Protein AF-A0A2K2VPB6-F1 (afdb_monomer)

Nearest PDB structures (foldseek):
  7rcy-assembly1_A  TM=2.251E-01  e=5.843E+00  Clostridioides difficile R20291

Structure (mmCIF, N/CA/C/O backbone):
data_AF-A0A2K2VPB6-F1
#
_entry.id   AF-A0A2K2VPB6-F1
#
loop_
_atom_site.group_PDB
_atom_site.id
_atom_site.type_symbol
_atom_site.label_atom_id
_atom_site.label_alt_id
_atom_site.label_comp_id
_atom_site.label_asym_id
_atom_site.label_entity_id
_atom_site.label_seq_id
_atom_site.pdbx_PDB_ins_code
_atom_site.Cartn_x
_atom_site.Cartn_y
_atom_site.Cartn_z
_atom_site.occupancy
_atom_site.B_iso_or_equiv
_atom_site.auth_seq_id
_atom_site.auth_comp_id
_atom_site.auth_asym_id
_atom_site.auth_atom_id
_atom_site.pdbx_PDB_model_num
ATOM 1 N N . MET A 1 1 ? 26.101 37.532 9.814 1.00 57.41 1 MET A N 1
ATOM 2 C CA . MET A 1 1 ? 26.333 36.066 9.817 1.00 57.41 1 MET A CA 1
ATOM 3 C C . MET A 1 1 ? 25.089 35.284 10.247 1.00 57.41 1 MET A C 1
ATOM 5 O O . MET A 1 1 ? 24.732 34.347 9.551 1.00 57.41 1 MET A O 1
ATOM 9 N N . VAL A 1 2 ? 24.353 35.731 11.274 1.00 62.19 2 VAL A N 1
ATOM 10 C CA . VAL A 1 2 ? 23.100 35.099 11.755 1.00 62.19 2 VAL A CA 1
ATOM 11 C C . VAL A 1 2 ? 22.019 34.943 10.670 1.00 62.19 2 VAL A C 1
ATOM 13 O O . VAL A 1 2 ? 21.439 33.874 10.535 1.00 62.19 2 VAL A O 1
ATOM 16 N N . LYS A 1 3 ? 21.808 35.959 9.816 1.00 58.53 3 LYS A N 1
ATOM 17 C CA . LYS A 1 3 ? 20.819 35.894 8.717 1.00 58.53 3 LYS A CA 1
ATOM 18 C C . LYS A 1 3 ? 21.113 34.792 7.684 1.00 58.53 3 LYS A C 1
ATOM 20 O O . LYS A 1 3 ? 20.184 34.188 7.169 1.00 58.53 3 LYS A O 1
ATOM 25 N N . LYS A 1 4 ? 22.395 34.511 7.403 1.00 65.31 4 LYS A N 1
ATOM 26 C CA . LYS A 1 4 ? 22.803 33.442 6.469 1.00 65.31 4 LYS A CA 1
ATOM 27 C C . LYS A 1 4 ? 22.624 32.054 7.095 1.00 65.31 4 LYS A C 1
ATOM 29 O O . LYS A 1 4 ? 22.203 31.135 6.408 1.00 65.31 4 LYS A O 1
ATOM 34 N N . ALA A 1 5 ? 22.879 31.926 8.399 1.00 72.44 5 ALA A N 1
ATOM 35 C CA . ALA A 1 5 ? 22.639 30.693 9.148 1.00 72.44 5 ALA A CA 1
ATOM 36 C C . ALA A 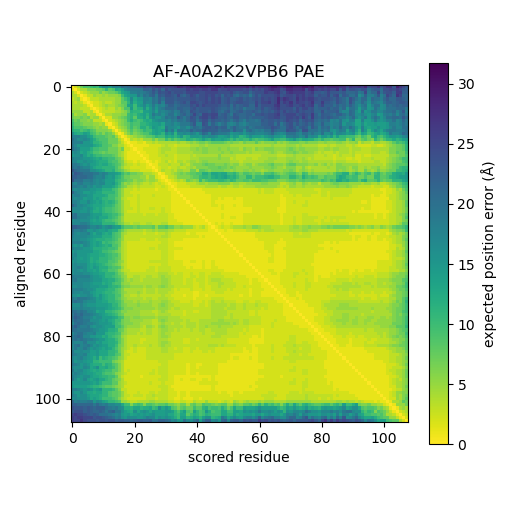1 5 ? 21.137 30.376 9.273 1.00 72.44 5 ALA A C 1
ATO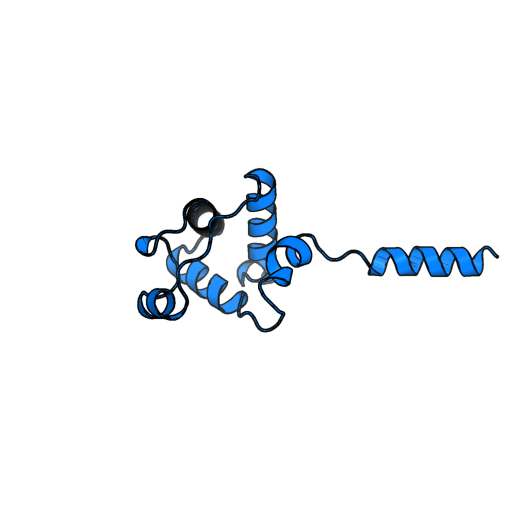M 38 O O . ALA A 1 5 ? 20.738 29.238 9.063 1.00 72.44 5 ALA A O 1
ATOM 39 N N . ALA A 1 6 ? 20.294 31.385 9.519 1.00 72.50 6 ALA A N 1
ATOM 40 C CA . ALA A 1 6 ? 18.839 31.218 9.547 1.00 72.50 6 ALA A CA 1
ATOM 41 C C . ALA A 1 6 ? 18.273 30.760 8.190 1.00 72.50 6 ALA A C 1
ATOM 43 O O . ALA A 1 6 ? 17.424 29.874 8.145 1.00 72.50 6 ALA A O 1
ATOM 44 N N . LEU A 1 7 ? 18.788 31.309 7.082 1.00 70.75 7 LEU A N 1
ATOM 45 C CA . LEU A 1 7 ? 18.401 30.894 5.730 1.00 70.75 7 LEU A CA 1
ATOM 46 C C . LEU A 1 7 ? 18.823 29.443 5.425 1.00 70.75 7 LEU A C 1
ATOM 48 O O . LEU A 1 7 ? 18.087 28.710 4.773 1.00 70.75 7 LEU A O 1
ATOM 52 N N . PHE A 1 8 ? 19.987 29.019 5.926 1.00 72.88 8 PHE A N 1
ATOM 53 C CA . PHE A 1 8 ? 20.494 27.654 5.765 1.00 72.88 8 PHE A CA 1
ATOM 54 C C . PHE A 1 8 ? 19.678 26.632 6.572 1.00 72.88 8 PHE A C 1
ATOM 56 O O . PHE A 1 8 ? 19.313 25.586 6.046 1.00 72.88 8 PHE A O 1
ATOM 63 N N . ILE A 1 9 ? 19.307 26.965 7.812 1.00 73.69 9 ILE A N 1
ATO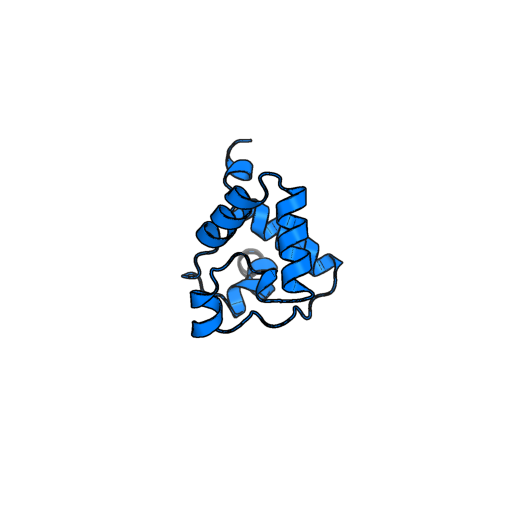M 64 C CA . ILE A 1 9 ? 18.453 26.114 8.658 1.00 73.69 9 ILE A CA 1
ATOM 65 C C . ILE A 1 9 ? 17.056 25.950 8.038 1.00 73.69 9 ILE A C 1
ATOM 67 O O . ILE A 1 9 ? 16.523 24.842 8.021 1.00 73.69 9 ILE A O 1
ATOM 71 N N . LEU A 1 10 ? 16.490 27.022 7.470 1.00 68.12 10 LEU A N 1
ATOM 72 C CA . LEU A 1 10 ? 15.210 26.974 6.754 1.00 68.12 10 LEU A CA 1
ATOM 73 C C . LEU A 1 10 ? 15.281 26.106 5.486 1.00 68.12 10 LEU A C 1
ATOM 75 O O . LEU A 1 10 ? 14.307 25.461 5.122 1.00 68.12 10 LEU A O 1
ATOM 79 N N . PHE A 1 11 ? 16.433 26.063 4.816 1.00 66.75 11 PHE A N 1
ATOM 80 C CA . PHE A 1 11 ? 16.632 25.214 3.642 1.00 66.75 11 PHE A CA 1
ATOM 81 C C . PHE A 1 11 ? 16.734 23.726 4.015 1.00 66.75 11 PHE A C 1
ATOM 83 O O . PHE A 1 11 ? 16.208 22.872 3.306 1.00 66.75 11 PHE A O 1
ATOM 90 N N . CYS A 1 12 ? 17.339 23.399 5.161 1.00 65.50 12 CYS A N 1
ATOM 91 C CA . CYS A 1 12 ? 17.471 22.018 5.635 1.00 65.50 12 CYS A CA 1
ATOM 92 C C . CYS A 1 12 ? 16.128 21.346 5.971 1.00 65.50 12 CYS A C 1
ATOM 94 O O . CYS A 1 12 ? 16.006 20.133 5.805 1.00 65.50 12 CYS A O 1
ATOM 96 N N . THR A 1 13 ? 15.109 22.094 6.408 1.00 60.56 13 THR A N 1
ATOM 97 C CA . THR A 1 13 ? 13.780 21.515 6.689 1.00 60.56 13 THR A CA 1
ATOM 98 C C . THR A 1 13 ? 13.024 21.130 5.416 1.00 60.56 13 THR A C 1
ATOM 100 O O . THR A 1 13 ? 12.210 20.211 5.454 1.00 60.56 13 THR A O 1
ATOM 103 N N . LEU A 1 14 ? 13.338 21.760 4.279 1.00 59.34 14 LEU A N 1
ATOM 104 C CA . LEU A 1 14 ? 12.737 21.460 2.974 1.00 59.34 14 LEU A CA 1
ATOM 105 C C . LEU A 1 14 ? 13.333 20.211 2.305 1.00 59.34 14 LEU A C 1
ATOM 107 O O . LEU A 1 14 ? 12.744 19.682 1.367 1.00 59.34 14 LEU A O 1
ATOM 111 N N . LEU A 1 15 ? 14.489 19.732 2.775 1.00 57.00 15 LEU A N 1
ATOM 112 C CA . LEU A 1 15 ? 15.196 18.577 2.205 1.00 57.00 15 LEU A CA 1
ATOM 113 C C . LEU A 1 15 ? 14.788 17.231 2.827 1.00 57.00 15 LEU A C 1
ATOM 115 O O . LEU A 1 15 ? 15.319 16.193 2.432 1.00 57.00 15 LEU A O 1
ATOM 119 N N . ASN A 1 16 ? 13.859 17.217 3.788 1.00 58.31 16 ASN A N 1
ATOM 120 C CA . ASN A 1 16 ? 13.352 15.966 4.349 1.00 58.31 16 ASN A CA 1
ATOM 121 C C . ASN A 1 16 ? 12.382 15.293 3.368 1.00 58.31 16 ASN A C 1
ATOM 123 O O . ASN A 1 16 ? 11.188 15.587 3.351 1.00 58.31 16 ASN A O 1
ATOM 127 N N . ALA A 1 17 ? 12.903 14.369 2.557 1.00 64.50 17 ALA A N 1
ATOM 128 C CA . ALA A 1 17 ? 12.072 13.433 1.807 1.00 64.50 17 ALA A CA 1
ATOM 129 C C . ALA A 1 17 ? 11.243 12.602 2.793 1.00 64.50 17 ALA A C 1
ATOM 131 O O . ALA A 1 17 ? 11.775 12.110 3.793 1.00 64.50 17 ALA A O 1
ATOM 132 N N . SER A 1 18 ? 9.944 12.441 2.533 1.00 80.56 18 SER A N 1
ATOM 133 C CA . SER A 1 18 ? 9.109 11.676 3.457 1.00 80.56 18 SER A CA 1
ATOM 134 C C . SER A 1 18 ? 9.540 10.206 3.471 1.00 80.56 18 SER A C 1
ATOM 136 O O . SER A 1 18 ? 10.043 9.686 2.473 1.00 80.56 18 SER A O 1
ATOM 138 N N . GLU A 1 19 ? 9.338 9.504 4.589 1.00 83.25 19 GLU A N 1
ATOM 139 C CA . GLU A 1 19 ? 9.692 8.078 4.685 1.00 83.25 19 GLU A CA 1
ATOM 140 C C . GLU A 1 19 ? 9.023 7.245 3.582 1.00 83.25 19 GLU A C 1
ATOM 142 O O . GLU A 1 19 ? 9.640 6.349 3.008 1.00 83.25 19 GLU A O 1
ATOM 147 N N . PHE A 1 20 ? 7.792 7.601 3.212 1.00 84.44 20 PHE A N 1
ATOM 148 C CA . PHE A 1 20 ? 7.093 6.990 2.086 1.00 84.44 20 PHE A CA 1
ATOM 149 C C . PHE A 1 20 ? 7.822 7.218 0.757 1.00 84.44 20 PHE A C 1
ATOM 151 O O . PHE A 1 20 ? 7.902 6.312 -0.069 1.00 84.44 20 PHE A O 1
ATOM 158 N N . 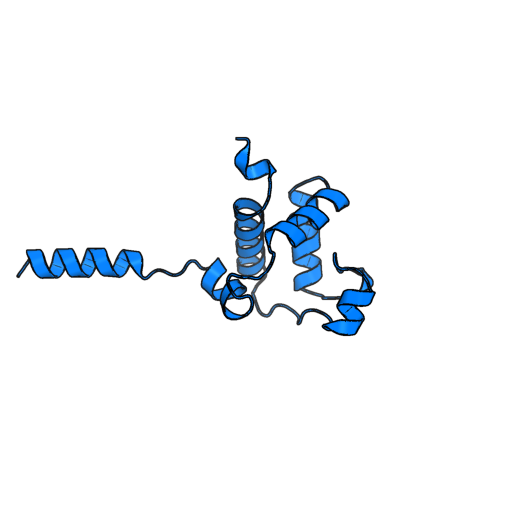ASP A 1 21 ? 8.401 8.397 0.543 1.00 85.62 21 ASP A N 1
ATOM 159 C CA . ASP A 1 21 ? 9.147 8.677 -0.683 1.00 85.62 21 ASP A CA 1
ATOM 160 C C . ASP A 1 21 ? 10.434 7.848 -0.722 1.00 85.62 21 ASP A C 1
ATOM 162 O O . ASP A 1 21 ? 10.762 7.239 -1.744 1.00 85.62 21 ASP A O 1
ATOM 166 N N . LYS A 1 22 ? 11.106 7.724 0.427 1.00 85.75 22 LYS A N 1
ATOM 167 C CA . LYS A 1 22 ? 12.295 6.880 0.582 1.00 85.75 22 LYS A CA 1
ATOM 168 C C . LYS A 1 22 ? 12.000 5.402 0.305 1.00 85.75 22 LYS A C 1
ATOM 170 O O . LYS A 1 22 ? 12.771 4.764 -0.410 1.00 85.75 22 LYS A O 1
ATOM 175 N N . TYR A 1 23 ? 10.924 4.852 0.871 1.00 87.25 23 TYR A N 1
ATOM 176 C CA . TYR A 1 23 ? 10.646 3.411 0.819 1.00 87.25 23 TYR A CA 1
ATOM 177 C C . TYR A 1 23 ? 9.776 2.974 -0.362 1.00 87.25 23 TYR A C 1
ATOM 179 O O . TYR A 1 23 ? 9.862 1.822 -0.786 1.00 87.25 23 TYR A O 1
ATOM 187 N N . CYS A 1 24 ? 8.937 3.858 -0.900 1.00 85.44 24 CYS A N 1
ATOM 188 C CA . CYS A 1 24 ? 8.012 3.529 -1.981 1.00 85.44 24 CYS A CA 1
ATOM 189 C C . CYS A 1 24 ? 8.371 4.246 -3.281 1.00 85.44 24 CYS A C 1
ATOM 191 O O . CYS A 1 24 ? 8.388 3.592 -4.325 1.00 85.44 24 CYS A O 1
ATOM 193 N N . LEU A 1 25 ? 8.696 5.545 -3.242 1.00 86.06 25 LEU A N 1
ATOM 194 C CA . LEU A 1 25 ? 8.929 6.305 -4.478 1.00 86.06 25 LEU A CA 1
ATOM 195 C C . LEU A 1 25 ? 10.291 6.058 -5.131 1.00 86.06 25 LEU A C 1
ATOM 197 O O . LEU A 1 25 ? 10.433 6.269 -6.332 1.00 86.06 25 LEU A O 1
ATOM 201 N N . ASN A 1 26 ? 11.269 5.551 -4.378 1.00 83.00 26 ASN A N 1
ATOM 202 C CA . ASN A 1 26 ? 12.567 5.163 -4.935 1.00 83.00 26 ASN A CA 1
ATOM 203 C C . ASN A 1 26 ? 12.412 4.125 -6.068 1.00 83.00 26 ASN A C 1
ATOM 205 O O . ASN A 1 26 ? 13.025 4.255 -7.123 1.00 83.00 26 ASN A O 1
ATOM 209 N N . CYS A 1 27 ? 11.518 3.144 -5.890 1.00 82.06 27 CYS A N 1
ATOM 210 C CA . CYS A 1 27 ? 11.195 2.166 -6.934 1.00 82.06 27 CYS A CA 1
ATOM 211 C C . CYS A 1 27 ? 9.978 2.568 -7.782 1.00 82.06 27 CYS A C 1
ATOM 213 O O . CYS A 1 27 ? 9.913 2.237 -8.965 1.00 82.06 27 CYS A O 1
ATOM 215 N N . HIS A 1 28 ? 8.994 3.250 -7.195 1.00 81.31 28 HIS A N 1
ATOM 216 C CA . HIS A 1 28 ? 7.787 3.694 -7.887 1.00 81.31 28 HIS A CA 1
ATOM 217 C C . HIS A 1 28 ? 7.858 5.198 -8.153 1.00 81.31 28 HIS A C 1
ATOM 219 O O . HIS A 1 28 ? 7.479 5.996 -7.306 1.00 81.31 28 HIS A O 1
ATOM 225 N N . GLY A 1 29 ? 8.307 5.593 -9.346 1.00 80.31 29 GLY A N 1
ATOM 226 C CA . GLY A 1 29 ? 8.325 7.006 -9.737 1.00 80.31 29 GLY A CA 1
ATOM 227 C C . GLY A 1 29 ? 6.945 7.681 -9.642 1.00 80.31 29 GLY A C 1
ATOM 228 O O . GLY A 1 29 ? 5.914 7.020 -9.496 1.00 80.31 29 GLY A O 1
ATOM 229 N N . GLY A 1 30 ? 6.913 9.011 -9.776 1.00 73.38 30 GLY A N 1
ATOM 230 C CA . GLY A 1 30 ? 5.692 9.819 -9.607 1.00 73.38 30 GLY A CA 1
ATOM 231 C C . GLY A 1 30 ? 4.510 9.422 -10.506 1.00 73.38 30 GLY A C 1
ATOM 232 O O . GLY A 1 30 ? 3.357 9.668 -10.156 1.00 73.38 30 GLY A O 1
ATOM 233 N N . ASP A 1 31 ? 4.770 8.739 -11.621 1.00 77.50 31 ASP A N 1
ATOM 234 C CA . ASP A 1 31 ? 3.736 8.259 -12.541 1.00 77.50 31 ASP A CA 1
ATOM 235 C C . ASP A 1 31 ? 3.011 6.993 -12.069 1.00 77.50 31 ASP A C 1
ATOM 237 O O . ASP A 1 31 ? 1.968 6.632 -12.639 1.00 77.50 31 ASP A O 1
ATOM 241 N N . PHE A 1 32 ? 3.520 6.313 -11.033 1.00 84.44 32 PHE A N 1
ATOM 242 C CA . PHE A 1 32 ? 2.894 5.107 -10.511 1.00 84.44 32 PHE A CA 1
ATOM 243 C C . PHE A 1 32 ? 1.495 5.416 -9.970 1.00 84.44 32 PHE A C 1
ATOM 245 O O . PHE A 1 32 ? 1.272 6.311 -9.152 1.00 84.44 32 PHE A O 1
ATOM 252 N N . LYS A 1 33 ? 0.509 4.640 -10.422 1.00 89.12 33 LYS A N 1
ATOM 253 C CA . LYS A 1 33 ? -0.911 4.904 -10.162 1.00 89.12 33 LYS A CA 1
ATOM 254 C C . LYS A 1 33 ? -1.348 4.366 -8.795 1.00 89.12 33 LYS A C 1
ATOM 256 O O . LYS A 1 33 ? -2.275 3.563 -8.699 1.00 89.12 33 LYS A O 1
ATOM 261 N N . PHE A 1 34 ? -0.713 4.854 -7.729 1.00 91.50 34 PHE A N 1
ATOM 262 C CA . PHE A 1 34 ? -1.005 4.514 -6.330 1.00 91.50 34 PHE A CA 1
ATOM 263 C C . PHE A 1 34 ? -2.499 4.609 -5.984 1.00 91.50 34 PHE A C 1
ATOM 265 O O . PHE A 1 34 ? -3.040 3.707 -5.344 1.00 91.50 34 PHE A O 1
ATOM 272 N N . HIS A 1 35 ? -3.185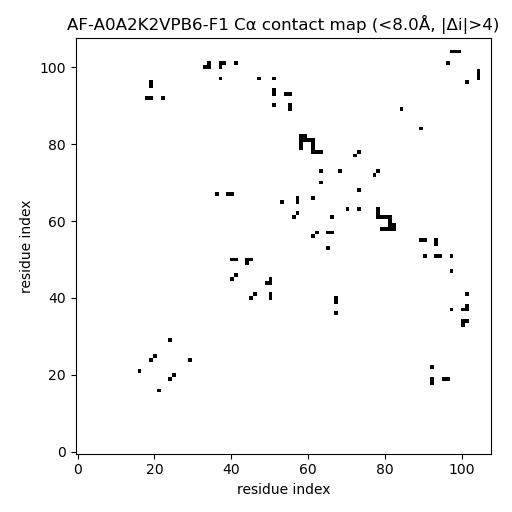 5.644 -6.472 1.00 91.88 35 HIS A N 1
ATOM 273 C CA . HIS A 1 35 ? -4.626 5.836 -6.279 1.00 91.88 35 HIS A CA 1
ATOM 274 C C . HIS A 1 35 ? -5.485 4.763 -6.974 1.00 91.88 35 HIS A C 1
ATOM 276 O O . HIS A 1 35 ? -6.524 4.373 -6.446 1.00 91.88 35 HIS A O 1
ATOM 282 N N . VAL A 1 36 ? -5.064 4.245 -8.136 1.00 93.12 36 VAL A N 1
ATOM 283 C CA . VAL A 1 36 ? -5.786 3.168 -8.842 1.00 93.12 36 VAL A CA 1
ATOM 284 C C . VAL A 1 36 ? -5.683 1.868 -8.057 1.00 93.12 36 VAL A C 1
ATOM 286 O O . VAL A 1 36 ? -6.680 1.160 -7.904 1.00 93.12 36 VAL A O 1
ATOM 289 N N . ILE A 1 37 ? -4.494 1.565 -7.534 1.00 94.50 37 ILE A N 1
ATOM 290 C CA . ILE A 1 37 ? -4.278 0.389 -6.688 1.00 94.50 37 ILE A CA 1
ATOM 291 C C . ILE A 1 37 ? -5.118 0.495 -5.411 1.00 94.50 37 ILE A C 1
ATOM 293 O O . ILE A 1 37 ? -5.856 -0.439 -5.096 1.00 94.50 37 ILE A O 1
ATOM 297 N N . MET A 1 38 ? -5.105 1.655 -4.745 1.00 95.50 38 MET A N 1
ATOM 298 C CA . MET A 1 38 ? -5.917 1.894 -3.549 1.00 95.50 38 MET A CA 1
ATOM 299 C C . MET A 1 38 ? -7.410 1.735 -3.847 1.00 95.50 38 MET A C 1
ATOM 301 O O . MET A 1 38 ? -8.097 1.018 -3.129 1.00 95.50 38 MET A O 1
ATOM 305 N N . LYS A 1 39 ? -7.906 2.291 -4.962 1.00 94.06 39 LYS A N 1
ATOM 306 C CA . LYS A 1 39 ? -9.305 2.122 -5.386 1.00 94.06 39 LYS A CA 1
ATOM 307 C C . LYS A 1 39 ? -9.698 0.646 -5.499 1.00 94.06 39 LYS A C 1
ATOM 309 O O . LYS A 1 39 ? -10.785 0.278 -5.062 1.00 94.06 39 LYS A O 1
ATOM 314 N N . LYS A 1 40 ? -8.833 -0.216 -6.048 1.00 95.44 40 LYS A N 1
ATOM 315 C CA . LYS A 1 40 ? -9.109 -1.663 -6.118 1.00 95.44 40 LYS A CA 1
ATOM 316 C C . LYS A 1 40 ? -9.194 -2.293 -4.725 1.00 95.44 40 LYS A C 1
ATOM 318 O O . LYS A 1 40 ? -10.110 -3.076 -4.479 1.00 95.44 40 LYS A O 1
ATOM 323 N N . TYR A 1 41 ? -8.295 -1.925 -3.809 1.00 96.56 41 TYR A N 1
ATOM 324 C CA . TYR A 1 41 ? -8.368 -2.371 -2.414 1.00 96.56 41 TYR A CA 1
ATOM 325 C C . TYR A 1 41 ? -9.655 -1.898 -1.729 1.00 96.56 41 TYR A C 1
ATOM 327 O O . TYR A 1 41 ? -10.329 -2.707 -1.092 1.00 96.56 41 TYR A O 1
ATOM 335 N N . THR A 1 42 ? -10.038 -0.632 -1.905 1.00 94.75 42 THR A N 1
ATOM 336 C CA . THR A 1 42 ? -11.288 -0.078 -1.367 1.00 94.75 42 THR A CA 1
ATOM 337 C C . THR A 1 42 ? -12.503 -0.859 -1.856 1.00 94.75 42 THR A C 1
ATOM 339 O O . THR A 1 42 ? -13.339 -1.251 -1.044 1.00 94.75 42 THR A O 1
ATOM 342 N N . LEU A 1 43 ? -12.574 -1.152 -3.159 1.00 94.19 43 LEU A N 1
ATOM 343 C CA . LEU A 1 43 ? -13.672 -1.924 -3.746 1.00 94.19 43 LEU A CA 1
ATOM 344 C C . LEU A 1 43 ? -13.737 -3.363 -3.213 1.00 94.19 43 LEU A C 1
ATOM 346 O O . LEU A 1 43 ? -14.831 -3.873 -2.997 1.00 94.19 43 LEU A O 1
ATOM 350 N N . LYS A 1 44 ? -12.588 -4.015 -2.985 1.00 96.12 44 LYS A N 1
ATOM 351 C CA . LYS A 1 44 ? -12.538 -5.417 -2.534 1.00 96.12 44 LYS A CA 1
ATOM 352 C C . LYS A 1 44 ? -12.783 -5.583 -1.032 1.00 96.12 44 LYS A C 1
ATOM 354 O O . LYS A 1 44 ? -13.408 -6.558 -0.628 1.00 96.12 44 LYS A O 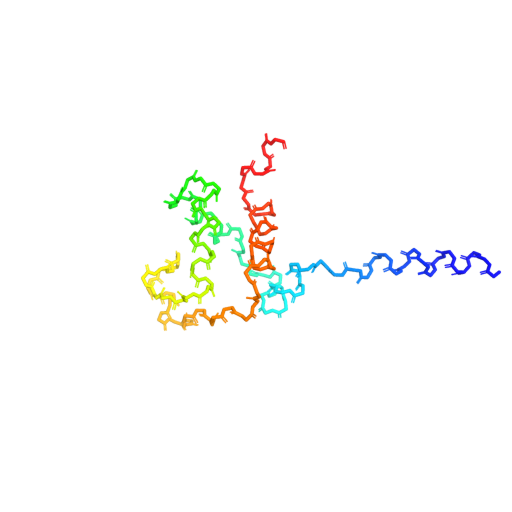1
ATOM 359 N N . TYR A 1 45 ? -12.263 -4.677 -0.206 1.00 95.19 45 TYR A N 1
ATOM 360 C CA . TYR A 1 45 ? -12.190 -4.881 1.244 1.00 95.19 45 TYR A CA 1
ATOM 361 C C . TYR A 1 45 ? -13.016 -3.895 2.070 1.00 95.19 45 TYR A C 1
ATOM 363 O O . TYR A 1 45 ? -13.196 -4.153 3.253 1.00 95.19 45 TYR A O 1
ATOM 371 N N . SER A 1 46 ? -13.537 -2.806 1.498 1.00 88.38 46 SER A N 1
ATOM 372 C CA . SER A 1 46 ? -14.510 -1.847 2.079 1.00 88.38 46 SER A CA 1
ATOM 373 C C . SER A 1 46 ? -14.204 -1.187 3.438 1.00 88.38 46 SER A C 1
ATOM 375 O O . SER A 1 46 ? -14.895 -0.242 3.797 1.00 88.38 46 SER A O 1
ATOM 377 N N . SER A 1 47 ? -13.218 -1.651 4.207 1.00 94.31 47 SER A N 1
ATOM 378 C CA . SER A 1 47 ? -12.819 -1.090 5.496 1.00 94.31 47 SER A CA 1
ATOM 379 C C . SER A 1 47 ? -11.310 -0.931 5.565 1.00 94.31 47 SER A C 1
ATOM 381 O O . SER A 1 47 ? -10.557 -1.782 5.082 1.00 94.31 47 SER A O 1
ATOM 383 N N . GLU A 1 48 ? -10.876 0.147 6.209 1.00 95.69 48 GLU A N 1
ATOM 384 C CA . GLU A 1 48 ? -9.469 0.481 6.408 1.00 95.69 48 GLU A CA 1
ATOM 385 C C . GLU A 1 48 ? -8.672 -0.692 6.984 1.00 95.69 48 GLU A C 1
ATOM 387 O O . GLU A 1 48 ? -7.672 -1.109 6.406 1.00 95.69 48 GLU A O 1
ATOM 392 N N . GLN A 1 49 ? -9.160 -1.295 8.071 1.00 97.12 49 GLN A N 1
ATOM 393 C CA . GLN A 1 49 ? -8.478 -2.408 8.730 1.00 97.12 49 GLN A CA 1
ATOM 394 C C . GLN A 1 49 ? -8.246 -3.592 7.776 1.00 97.12 49 GLN A C 1
ATOM 396 O O . GLN A 1 49 ? -7.155 -4.165 7.757 1.00 97.12 49 GLN A O 1
ATOM 401 N N . ARG A 1 50 ? -9.246 -3.957 6.958 1.00 97.75 50 ARG A N 1
ATOM 402 C CA . ARG A 1 50 ? -9.117 -5.065 5.996 1.00 97.75 50 ARG A CA 1
ATOM 403 C C . ARG A 1 50 ? -8.194 -4.702 4.836 1.00 97.75 50 ARG A C 1
ATOM 405 O O . ARG A 1 50 ? -7.423 -5.552 4.401 1.00 97.75 50 ARG A O 1
ATOM 412 N N . ILE A 1 51 ? -8.234 -3.453 4.374 1.00 97.56 51 ILE A N 1
ATOM 413 C CA . ILE A 1 51 ? -7.330 -2.937 3.338 1.00 97.56 51 ILE A CA 1
ATOM 414 C C . ILE A 1 51 ? -5.880 -3.005 3.822 1.00 97.56 51 ILE A C 1
ATOM 416 O O . ILE A 1 51 ? -5.049 -3.640 3.174 1.00 97.56 51 ILE A O 1
ATOM 420 N N . LYS A 1 52 ? -5.587 -2.405 4.981 1.00 98.12 52 LYS A N 1
ATOM 421 C CA . LYS A 1 52 ? -4.240 -2.363 5.561 1.00 98.12 52 LYS A CA 1
ATOM 422 C C . LYS A 1 52 ? -3.702 -3.771 5.817 1.00 98.12 52 LYS A C 1
ATOM 424 O O . LYS A 1 52 ? -2.572 -4.069 5.436 1.00 98.12 52 LYS A O 1
ATOM 429 N N . LYS A 1 53 ? -4.537 -4.666 6.362 1.00 98.19 53 LYS A N 1
ATOM 430 C CA . LYS A 1 53 ? -4.190 -6.081 6.563 1.00 98.19 53 LYS A CA 1
ATOM 431 C C . LYS A 1 53 ? -3.848 -6.786 5.247 1.00 98.19 53 LYS A C 1
ATOM 433 O O . LYS A 1 53 ? -2.799 -7.415 5.166 1.00 98.19 53 LYS A O 1
ATOM 438 N N . ALA A 1 54 ? -4.680 -6.647 4.214 1.00 98.12 54 ALA A N 1
ATOM 439 C CA . ALA A 1 54 ? -4.442 -7.294 2.923 1.00 98.12 54 ALA A CA 1
ATOM 440 C C . ALA A 1 54 ? -3.155 -6.798 2.242 1.00 98.12 54 ALA A C 1
ATOM 442 O O . ALA A 1 54 ? -2.406 -7.600 1.686 1.00 98.12 54 ALA A O 1
ATOM 443 N N . ILE A 1 55 ? -2.874 -5.491 2.308 1.00 97.75 55 ILE A N 1
ATOM 444 C CA . ILE A 1 55 ? -1.628 -4.920 1.778 1.00 97.75 55 ILE A CA 1
ATOM 445 C C . ILE A 1 55 ? -0.424 -5.463 2.558 1.00 97.75 55 ILE A C 1
ATOM 447 O O . ILE A 1 55 ? 0.555 -5.885 1.946 1.00 97.75 55 ILE A O 1
ATOM 451 N N . PHE A 1 56 ? -0.501 -5.486 3.892 1.00 98.44 56 PHE A N 1
ATOM 452 C CA . PHE A 1 56 ? 0.572 -5.989 4.752 1.00 98.44 56 PHE A CA 1
ATOM 453 C C . PHE A 1 56 ? 0.895 -7.455 4.449 1.00 98.44 56 PHE A C 1
ATOM 455 O O . PHE A 1 56 ? 2.050 -7.790 4.184 1.00 98.44 56 PHE A O 1
ATOM 462 N N . GLU A 1 57 ? -0.123 -8.317 4.417 1.00 97.94 57 GLU A N 1
ATOM 463 C CA . GLU A 1 57 ? 0.035 -9.741 4.109 1.00 97.94 57 GLU A CA 1
ATOM 464 C C . GLU A 1 57 ? 0.629 -9.957 2.713 1.00 97.94 57 GLU A C 1
ATOM 466 O O . GLU A 1 57 ? 1.561 -10.747 2.564 1.00 97.94 57 GLU A O 1
ATOM 471 N N . TYR A 1 58 ? 0.156 -9.215 1.705 1.00 97.81 58 TYR A N 1
ATOM 472 C CA . TYR A 1 58 ? 0.694 -9.303 0.348 1.00 97.81 58 TYR A CA 1
ATOM 473 C C . TYR A 1 58 ? 2.155 -8.846 0.263 1.00 97.81 58 TYR A C 1
ATOM 475 O O . TYR A 1 58 ? 2.949 -9.482 -0.418 1.00 97.81 58 TYR A O 1
ATOM 483 N N . LEU A 1 59 ? 2.546 -7.769 0.950 1.00 96.62 59 LEU A N 1
ATOM 484 C CA . LEU A 1 59 ? 3.929 -7.278 0.911 1.00 96.62 59 LEU A CA 1
ATOM 485 C C . LEU A 1 59 ? 4.902 -8.167 1.705 1.00 96.62 59 LEU A C 1
ATOM 487 O O . LEU A 1 59 ? 6.084 -8.227 1.359 1.00 96.62 59 LEU A O 1
ATOM 491 N N . LYS A 1 60 ? 4.434 -8.870 2.747 1.00 97.81 60 LYS A N 1
ATOM 492 C CA . LYS A 1 60 ? 5.241 -9.840 3.514 1.00 97.81 60 LYS A CA 1
ATOM 493 C C . LYS A 1 60 ? 5.391 -11.182 2.805 1.00 97.81 60 LYS A C 1
ATOM 495 O O . LYS A 1 60 ? 6.444 -11.811 2.923 1.00 97.81 60 LYS A O 1
ATOM 500 N N . GLU A 1 61 ? 4.356 -11.616 2.100 1.00 97.38 61 GLU A N 1
ATOM 501 C CA . GLU A 1 61 ? 4.334 -12.881 1.371 1.00 97.38 61 GLU A CA 1
ATOM 502 C C . GLU A 1 61 ? 3.577 -12.709 0.042 1.00 97.38 61 GLU A C 1
ATOM 504 O O . GLU A 1 61 ? 2.388 -13.042 -0.062 1.00 97.38 61 GLU A O 1
ATOM 509 N N . PRO A 1 62 ? 4.251 -12.162 -0.984 1.00 96.19 62 PRO A N 1
ATOM 510 C CA . PRO A 1 62 ? 3.625 -11.923 -2.273 1.00 96.19 62 PRO A CA 1
ATOM 511 C C . PRO A 1 62 ? 3.258 -13.250 -2.938 1.00 96.19 62 PRO A C 1
ATOM 513 O O . PRO A 1 62 ? 4.124 -14.032 -3.319 1.00 96.19 62 PRO A O 1
ATOM 516 N N . LEU A 1 63 ? 1.957 -13.489 -3.106 1.00 95.50 63 LEU A N 1
ATOM 517 C CA . LEU A 1 63 ? 1.414 -14.603 -3.885 1.00 95.50 63 LEU A CA 1
ATOM 518 C C . LEU A 1 63 ? 0.445 -14.069 -4.935 1.00 95.50 63 LEU A C 1
ATOM 520 O O . LEU A 1 63 ? -0.282 -13.104 -4.686 1.00 95.50 63 LEU A O 1
ATOM 524 N N . SER A 1 64 ? 0.409 -14.704 -6.108 1.00 92.56 64 SER A N 1
ATOM 525 C CA . SER A 1 64 ? -0.451 -14.264 -7.213 1.00 92.56 64 SER A CA 1
ATOM 526 C C . SER A 1 64 ? -1.926 -14.241 -6.806 1.00 92.56 64 SER A C 1
ATOM 528 O O . SER A 1 64 ? -2.639 -13.291 -7.112 1.00 92.56 64 SER A O 1
ATOM 530 N N . THR A 1 65 ? -2.346 -15.223 -6.008 1.00 91.62 65 THR A N 1
ATOM 531 C CA . THR A 1 65 ? -3.693 -15.347 -5.432 1.00 91.62 65 THR A CA 1
ATOM 532 C C . THR A 1 65 ? -4.023 -14.281 -4.382 1.00 91.62 65 THR A C 1
ATOM 534 O O . THR A 1 65 ? -5.196 -13.977 -4.165 1.00 91.62 65 THR A O 1
ATOM 537 N N . LYS A 1 66 ? -3.007 -13.688 -3.740 1.00 92.62 66 LYS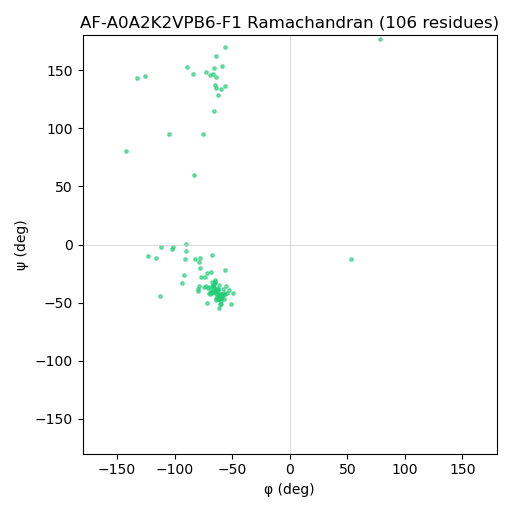 A N 1
ATOM 538 C CA . LYS A 1 66 ? -3.154 -12.606 -2.750 1.00 92.62 66 LYS A CA 1
ATOM 539 C C . LYS A 1 66 ? -3.088 -11.212 -3.385 1.00 92.62 66 LYS A C 1
ATOM 541 O O . LYS A 1 66 ? -3.431 -10.229 -2.730 1.00 92.62 66 LYS A O 1
ATOM 546 N N . SER A 1 67 ? -2.669 -11.111 -4.647 1.00 94.81 67 SER A N 1
ATOM 547 C CA . SER A 1 67 ? -2.547 -9.834 -5.345 1.00 94.81 67 SER A CA 1
ATOM 548 C C . SER A 1 67 ? -3.907 -9.175 -5.585 1.00 94.81 67 SER A C 1
ATOM 550 O O . SER A 1 67 ? -4.923 -9.826 -5.829 1.00 94.81 67 SER A O 1
ATOM 552 N N . ILE A 1 68 ? -3.922 -7.842 -5.548 1.00 96.00 68 ILE A N 1
ATOM 553 C CA . ILE A 1 68 ? -5.070 -7.038 -5.987 1.00 96.00 68 ILE A CA 1
ATOM 554 C C . ILE A 1 68 ? -5.090 -6.840 -7.512 1.00 96.00 68 ILE A C 1
ATOM 556 O O . ILE A 1 68 ? -6.071 -6.342 -8.073 1.00 96.00 68 ILE A O 1
ATOM 560 N N . LEU A 1 69 ? -3.981 -7.166 -8.182 1.00 93.75 69 LEU A N 1
ATOM 561 C CA . LEU A 1 69 ? -3.851 -7.048 -9.626 1.00 93.75 69 LEU A CA 1
ATOM 562 C C . LEU A 1 69 ? -4.428 -8.285 -10.327 1.00 93.75 69 LEU A C 1
ATOM 564 O O . LEU A 1 69 ? -4.312 -9.388 -9.795 1.00 93.75 69 LEU A O 1
ATOM 568 N N . PRO A 1 70 ? -5.010 -8.119 -11.527 1.00 92.44 70 PRO A N 1
ATOM 569 C CA . PRO A 1 70 ? -5.431 -9.244 -12.358 1.00 92.44 70 PRO A CA 1
ATOM 570 C C . PRO A 1 70 ? -4.264 -10.173 -12.720 1.00 92.44 70 PRO A C 1
ATOM 572 O O . PRO A 1 70 ? -3.114 -9.732 -12.812 1.00 92.44 70 PRO A O 1
ATOM 575 N N . SER A 1 71 ? -4.567 -11.444 -12.988 1.00 91.88 71 SER A N 1
ATOM 576 C CA . SER A 1 71 ? -3.594 -12.470 -13.389 1.00 91.88 71 SER A CA 1
ATOM 577 C C . SER A 1 71 ? -2.739 -12.051 -14.580 1.00 91.88 71 SER A C 1
ATOM 579 O O . SER A 1 71 ? -1.536 -12.302 -14.591 1.00 91.88 71 SER A O 1
ATOM 581 N N . GLU A 1 72 ? -3.332 -11.369 -15.554 1.00 93.00 72 GLU A N 1
ATOM 582 C CA . GLU A 1 72 ? -2.675 -10.951 -16.796 1.00 93.00 72 GLU A CA 1
ATOM 583 C C . GLU A 1 72 ? -1.581 -9.913 -16.513 1.00 93.00 72 GLU A C 1
ATOM 585 O O . GLU A 1 72 ? -0.521 -9.919 -17.138 1.00 93.00 72 GLU A O 1
ATOM 590 N N . TYR A 1 73 ? -1.806 -9.045 -15.520 1.00 90.94 73 TYR A N 1
ATOM 591 C CA . TYR A 1 73 ? -0.798 -8.085 -15.072 1.00 90.94 73 TYR A CA 1
ATOM 592 C C . TYR A 1 73 ? 0.377 -8.792 -14.401 1.00 90.94 73 TYR A C 1
ATOM 594 O O . TYR A 1 73 ? 1.524 -8.440 -14.661 1.00 90.94 73 TYR A O 1
ATOM 602 N N . ILE A 1 74 ? 0.104 -9.800 -13.571 1.00 92.81 74 ILE A N 1
ATOM 603 C CA . ILE A 1 74 ? 1.151 -10.568 -12.886 1.00 92.81 74 ILE A CA 1
ATOM 604 C C . ILE A 1 74 ? 1.970 -11.374 -13.899 1.00 92.81 74 ILE A C 1
ATOM 606 O O . ILE A 1 74 ? 3.189 -11.421 -13.792 1.00 92.81 74 ILE A O 1
ATOM 610 N N . GLN A 1 75 ? 1.330 -11.950 -14.920 1.00 92.75 75 GLN A N 1
ATOM 611 C CA . GLN A 1 75 ? 2.038 -12.650 -15.997 1.00 92.75 75 GLN A CA 1
ATOM 612 C C . GLN A 1 75 ? 2.961 -11.716 -16.787 1.00 92.75 75 GLN A C 1
ATOM 614 O O . GLN A 1 75 ? 4.062 -12.112 -17.156 1.00 92.75 75 GLN A O 1
ATOM 619 N N . ARG A 1 76 ? 2.534 -10.471 -17.032 1.00 93.31 76 ARG A N 1
ATOM 620 C CA . ARG A 1 76 ? 3.310 -9.506 -17.822 1.00 93.31 76 ARG A CA 1
ATOM 621 C C . ARG A 1 76 ? 4.439 -8.833 -17.042 1.00 93.31 76 ARG A C 1
ATOM 623 O O . ARG A 1 76 ? 5.495 -8.585 -17.611 1.00 93.31 76 ARG A O 1
ATOM 630 N N . PHE A 1 77 ? 4.195 -8.473 -15.785 1.00 89.38 77 PHE A N 1
ATOM 631 C CA . PHE A 1 77 ? 5.103 -7.631 -14.995 1.00 89.38 77 PHE A CA 1
ATOM 632 C C . PHE A 1 77 ? 5.775 -8.376 -13.839 1.00 89.38 77 PHE A C 1
ATOM 634 O O . PHE A 1 77 ? 6.596 -7.794 -13.135 1.00 89.38 77 PHE A O 1
ATOM 641 N N . GLY A 1 78 ? 5.438 -9.650 -13.647 1.00 92.12 78 GLY A N 1
ATOM 642 C CA . GLY A 1 78 ? 5.885 -10.433 -12.510 1.00 92.12 78 GLY A CA 1
ATOM 643 C C . GLY A 1 78 ? 5.102 -10.124 -11.236 1.00 92.12 78 GLY A C 1
ATOM 644 O O . GLY A 1 78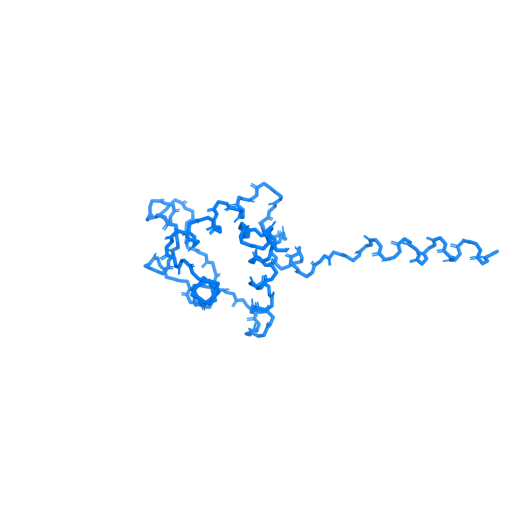 ? 4.215 -9.264 -11.179 1.00 92.12 78 GLY A O 1
ATOM 645 N N . ILE A 1 79 ? 5.436 -10.873 -10.191 1.00 93.81 79 ILE A N 1
ATOM 646 C CA . ILE A 1 79 ? 4.934 -10.631 -8.845 1.00 93.81 79 ILE A CA 1
ATOM 647 C C . ILE A 1 79 ? 5.858 -9.665 -8.102 1.00 93.81 79 ILE A C 1
ATOM 649 O O . ILE A 1 79 ? 7.047 -9.573 -8.387 1.00 93.81 79 ILE A O 1
ATOM 653 N N . LYS A 1 80 ? 5.306 -8.919 -7.145 1.00 91.25 80 LYS A N 1
ATOM 654 C CA . LYS A 1 80 ? 6.095 -8.007 -6.319 1.00 91.25 80 LYS A CA 1
ATOM 655 C C . LYS A 1 80 ? 7.091 -8.798 -5.467 1.00 91.25 80 LYS A C 1
ATOM 657 O O . LYS A 1 80 ? 6.711 -9.776 -4.841 1.00 91.25 80 LYS A O 1
ATOM 662 N N . GLU A 1 81 ? 8.322 -8.305 -5.367 1.00 92.94 81 GLU A N 1
ATOM 663 C CA . GLU A 1 81 ? 9.310 -8.839 -4.422 1.00 92.94 81 GLU A CA 1
ATOM 664 C C . GLU A 1 81 ? 8.883 -8.649 -2.963 1.00 92.94 81 GLU A C 1
ATOM 666 O O . GLU A 1 81 ? 8.317 -7.605 -2.603 1.00 92.94 81 GLU A O 1
ATOM 671 N N . LYS A 1 82 ? 9.215 -9.625 -2.115 1.00 96.00 82 LYS A N 1
ATOM 672 C CA . LYS A 1 82 ? 8.955 -9.578 -0.670 1.00 96.00 82 LYS A CA 1
ATOM 673 C C . LYS A 1 82 ? 9.584 -8.330 -0.041 1.00 96.00 82 LYS A C 1
ATOM 675 O O . LYS A 1 82 ? 10.728 -7.984 -0.324 1.00 96.00 82 LYS A O 1
ATOM 680 N N . SER A 1 83 ? 8.834 -7.660 0.832 1.00 94.69 83 SER A N 1
ATOM 681 C CA . SER A 1 83 ? 9.336 -6.510 1.586 1.00 94.69 83 SER A CA 1
ATOM 682 C C . SER A 1 83 ? 10.465 -6.918 2.536 1.00 94.69 83 SER A C 1
ATOM 684 O O . SER A 1 83 ? 10.337 -7.896 3.275 1.00 94.69 83 SER A O 1
ATOM 686 N N . SER A 1 84 ? 11.540 -6.129 2.548 1.00 94.44 84 SER A N 1
ATOM 687 C CA . SER A 1 84 ? 12.646 -6.230 3.507 1.00 94.44 84 SER A CA 1
ATOM 688 C C . SER A 1 84 ? 12.440 -5.381 4.765 1.00 94.44 84 SER A C 1
ATOM 690 O O . SER A 1 84 ? 13.252 -5.459 5.683 1.00 94.44 84 SER A O 1
ATOM 692 N N . LEU A 1 85 ? 11.374 -4.576 4.818 1.00 94.88 85 LEU A N 1
ATOM 693 C CA . LEU A 1 85 ? 11.053 -3.748 5.979 1.00 94.88 85 LEU A CA 1
ATOM 694 C C . LEU A 1 85 ? 10.604 -4.614 7.160 1.00 94.88 85 LEU A C 1
ATOM 696 O O . LEU A 1 85 ? 9.919 -5.629 6.979 1.00 94.88 85 LEU A O 1
ATOM 700 N N . ASP A 1 86 ? 10.952 -4.175 8.368 1.00 97.00 86 ASP A N 1
ATOM 701 C CA . ASP A 1 86 ? 10.378 -4.721 9.592 1.00 97.00 86 ASP A CA 1
ATOM 702 C C . ASP A 1 86 ? 8.869 -4.429 9.663 1.00 97.00 86 ASP A C 1
ATOM 704 O O . ASP A 1 86 ? 8.326 -3.578 8.951 1.00 97.00 86 ASP A O 1
ATOM 708 N N . ASP A 1 87 ? 8.173 -5.174 10.518 1.00 98.06 87 ASP A N 1
ATOM 709 C CA . ASP A 1 87 ? 6.715 -5.136 10.581 1.00 98.06 87 ASP A CA 1
ATOM 710 C C . ASP A 1 87 ? 6.167 -3.778 11.028 1.00 98.06 87 ASP A C 1
ATOM 712 O O . ASP A 1 87 ? 5.081 -3.394 10.591 1.00 98.06 87 ASP A O 1
ATOM 716 N N . GLU A 1 88 ? 6.884 -3.057 11.890 1.00 97.50 88 GLU A N 1
ATOM 717 C CA . GLU A 1 88 ? 6.448 -1.756 12.388 1.00 97.50 88 GLU A CA 1
ATOM 718 C C . GLU A 1 88 ? 6.560 -0.705 11.283 1.00 97.50 88 GLU A C 1
ATOM 720 O O . GLU A 1 88 ? 5.579 -0.029 10.959 1.00 97.50 88 GLU A O 1
ATOM 725 N N . THR A 1 89 ? 7.724 -0.636 10.636 1.00 96.25 89 THR A N 1
ATOM 726 C CA . THR A 1 89 ? 7.961 0.270 9.509 1.00 96.25 89 THR A CA 1
ATOM 727 C C . THR A 1 89 ? 7.004 -0.023 8.360 1.00 96.25 89 THR A C 1
ATOM 729 O O . THR A 1 89 ? 6.420 0.902 7.794 1.00 96.25 89 THR A O 1
ATOM 732 N N . LEU A 1 90 ? 6.775 -1.298 8.032 1.00 97.00 90 LEU A N 1
ATOM 733 C CA . LEU A 1 90 ? 5.853 -1.668 6.961 1.00 97.00 90 LEU A CA 1
ATOM 734 C C . LEU A 1 90 ? 4.415 -1.224 7.262 1.00 97.00 90 LEU A C 1
ATOM 736 O O . LEU A 1 90 ? 3.763 -0.663 6.381 1.00 97.00 90 LEU A O 1
ATOM 740 N N . LYS A 1 91 ? 3.923 -1.430 8.491 1.00 97.69 91 LYS A N 1
ATOM 741 C CA . LYS A 1 91 ? 2.586 -0.964 8.901 1.00 97.69 91 LYS A CA 1
ATOM 742 C C . LYS A 1 91 ? 2.473 0.554 8.792 1.00 97.69 91 LYS A 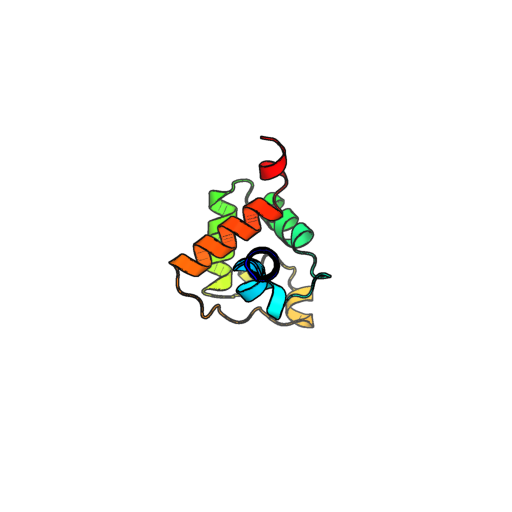C 1
ATOM 744 O O . LYS A 1 91 ? 1.542 1.037 8.156 1.00 97.69 91 LYS A O 1
ATOM 749 N N . ARG A 1 92 ? 3.476 1.285 9.282 1.00 96.88 92 ARG A N 1
ATOM 750 C CA . ARG A 1 92 ? 3.540 2.751 9.191 1.00 96.88 92 ARG A CA 1
ATOM 751 C C . ARG A 1 92 ? 3.499 3.246 7.741 1.00 96.88 92 ARG A C 1
ATOM 753 O O . ARG A 1 92 ? 2.772 4.182 7.424 1.00 96.88 92 ARG A O 1
ATOM 760 N N . MET A 1 93 ? 4.232 2.600 6.830 1.00 95.69 93 MET A N 1
ATOM 761 C CA . MET A 1 93 ? 4.205 2.962 5.404 1.00 95.69 93 MET A CA 1
ATOM 762 C C . MET A 1 93 ? 2.846 2.678 4.758 1.00 95.69 93 MET A C 1
ATOM 764 O O . MET A 1 93 ? 2.402 3.440 3.899 1.00 95.69 93 MET A O 1
ATOM 768 N N . ILE A 1 94 ? 2.170 1.604 5.173 1.00 96.62 94 ILE A N 1
ATOM 769 C CA . ILE A 1 94 ? 0.814 1.274 4.718 1.00 96.62 94 ILE A CA 1
ATOM 770 C C . ILE A 1 94 ? -0.209 2.281 5.258 1.00 96.62 94 ILE A C 1
ATOM 772 O O . ILE A 1 94 ? -1.130 2.642 4.525 1.00 96.62 94 ILE A O 1
ATOM 776 N N . ASP A 1 95 ? -0.039 2.766 6.488 1.00 95.81 95 ASP A N 1
ATOM 777 C CA . ASP A 1 95 ? -0.869 3.835 7.050 1.00 95.81 95 ASP A CA 1
ATOM 778 C C . ASP A 1 95 ? -0.741 5.112 6.214 1.00 95.81 95 ASP A C 1
ATOM 780 O O . ASP A 1 95 ? -1.744 5.605 5.697 1.00 95.81 95 ASP A O 1
ATOM 784 N N . ILE A 1 96 ? 0.493 5.555 5.947 1.00 93.81 96 ILE A N 1
ATOM 785 C CA . ILE A 1 96 ? 0.758 6.722 5.091 1.00 93.81 96 ILE A CA 1
ATOM 786 C C . ILE A 1 96 ? 0.191 6.510 3.678 1.00 93.81 96 ILE A C 1
ATOM 788 O O . ILE A 1 96 ? -0.407 7.417 3.095 1.00 93.81 96 ILE A O 1
ATOM 792 N N . TYR A 1 97 ? 0.352 5.312 3.108 1.00 93.75 97 TYR A N 1
ATOM 793 C CA . TYR A 1 97 ? -0.221 4.966 1.807 1.00 93.75 97 TYR A CA 1
ATOM 794 C C . TYR A 1 97 ? -1.751 5.106 1.807 1.00 93.75 97 TYR A C 1
ATOM 796 O O . TYR A 1 97 ? -2.337 5.684 0.888 1.00 93.75 97 TYR A O 1
ATOM 804 N N . TYR A 1 98 ? -2.408 4.586 2.840 1.00 94.88 98 TYR A N 1
ATOM 805 C CA . TYR A 1 98 ? -3.853 4.661 2.983 1.00 94.88 98 TYR A CA 1
ATOM 806 C C . TYR A 1 98 ? -4.339 6.106 3.125 1.00 94.88 98 TYR A C 1
ATOM 808 O O . TYR A 1 98 ? -5.245 6.524 2.402 1.00 94.88 98 TYR A O 1
ATOM 816 N N . GLU A 1 99 ? -3.706 6.894 3.987 1.00 92.25 99 GLU A N 1
ATOM 817 C CA . GLU A 1 99 ? -4.060 8.298 4.210 1.00 92.25 99 GLU A CA 1
ATOM 818 C C . GLU A 1 99 ? -3.896 9.142 2.942 1.00 92.25 99 GLU A C 1
ATOM 820 O O . GLU A 1 99 ? -4.794 9.908 2.588 1.00 92.25 99 GLU A O 1
ATOM 825 N N . ARG A 1 100 ? -2.793 8.958 2.203 1.00 89.75 100 ARG A N 1
ATOM 826 C CA . ARG A 1 100 ? -2.510 9.729 0.979 1.00 89.75 100 ARG A CA 1
ATOM 827 C C . ARG A 1 100 ? -3.482 9.434 -0.163 1.00 89.75 100 ARG A C 1
ATOM 829 O O . ARG A 1 100 ? -3.778 10.329 -0.959 1.00 89.75 100 ARG A O 1
ATOM 836 N N . PHE A 1 101 ? -3.932 8.185 -0.297 1.00 91.81 101 PHE A N 1
ATOM 837 C CA . PHE A 1 101 ? -4.589 7.721 -1.526 1.00 91.81 101 PHE A CA 1
ATOM 838 C C . PHE A 1 101 ? -5.997 7.153 -1.341 1.00 91.81 101 PHE A C 1
ATOM 840 O O . PHE A 1 101 ? -6.668 6.910 -2.350 1.00 91.81 101 PHE A O 1
ATOM 847 N N . SER A 1 102 ? -6.468 6.930 -0.112 1.00 89.56 102 SER A N 1
ATOM 848 C CA . SER A 1 102 ? -7.871 6.577 0.114 1.00 89.56 102 SER A CA 1
ATOM 849 C C . SER A 1 102 ? -8.767 7.801 -0.108 1.00 89.56 102 SER A C 1
ATOM 851 O O . SER A 1 102 ? -8.370 8.947 0.087 1.00 89.56 102 SER A O 1
ATOM 853 N N . PHE A 1 103 ? -9.993 7.570 -0.579 1.00 76.62 103 PHE A N 1
ATOM 854 C CA . PHE A 1 103 ? -10.987 8.643 -0.696 1.00 76.62 103 PHE A CA 1
ATOM 855 C C . PHE A 1 103 ? -11.608 8.993 0.662 1.00 76.62 103 PHE A C 1
ATOM 857 O O . PHE A 1 103 ? -12.026 10.126 0.863 1.00 76.62 103 PHE A O 1
ATOM 864 N N . GLN A 1 104 ? -11.655 8.030 1.590 1.00 66.12 104 GLN A N 1
ATOM 865 C CA . GLN A 1 104 ? -12.260 8.203 2.913 1.00 66.12 104 GLN A CA 1
ATOM 866 C C . GLN A 1 104 ? -11.473 9.179 3.796 1.00 66.12 104 GLN A C 1
ATOM 868 O O . GLN A 1 104 ? -12.093 9.933 4.536 1.00 66.12 104 GLN A O 1
ATOM 873 N N . SER A 1 105 ? -10.144 9.247 3.660 1.00 58.78 105 SER A N 1
ATOM 874 C CA . SER A 1 105 ? -9.312 10.216 4.390 1.00 58.78 105 SER A CA 1
ATOM 875 C C . SER A 1 105 ? -9.532 11.677 3.977 1.00 58.78 105 SER A C 1
ATOM 877 O O . SER A 1 105 ? -8.999 12.569 4.623 1.00 58.78 105 SER A O 1
ATOM 879 N N . LYS A 1 106 ? -10.292 11.943 2.904 1.00 61.44 106 LYS A N 1
ATOM 880 C CA . LYS A 1 106 ? -10.555 13.301 2.390 1.00 61.44 106 LYS A CA 1
ATOM 881 C C . LYS A 1 106 ? -11.933 13.853 2.766 1.00 61.44 106 LYS A C 1
ATOM 883 O O . LYS A 1 106 ? -12.249 14.970 2.370 1.00 61.44 106 LYS A O 1
ATOM 888 N N . LEU A 1 107 ? -12.770 13.058 3.436 1.00 55.22 107 LEU A N 1
ATOM 889 C CA . LEU A 1 107 ? -14.156 13.412 3.776 1.00 55.22 107 LEU A CA 1
ATOM 890 C C . LEU A 1 107 ? -14.340 13.859 5.236 1.00 55.22 107 LEU A C 1
ATOM 892 O O . LEU A 1 107 ? -15.457 14.218 5.601 1.00 55.22 107 LEU A O 1
ATOM 896 N N . TYR A 1 108 ? -13.278 13.838 6.045 1.00 44.25 108 TYR A N 1
ATOM 897 C CA . TYR A 1 108 ? -13.278 14.222 7.458 1.00 44.25 108 TYR A CA 1
ATOM 898 C C . TYR A 1 108 ? -12.224 15.291 7.727 1.00 44.25 108 TYR A C 1
ATOM 900 O O . TYR A 1 108 ? -11.143 15.203 7.102 1.00 44.25 108 TYR A O 1
#

Solvent-accessible surface area (backbone atoms only — not comparable to full-atom values): 6488 Å² total; per-residue (Å²): 112,67,72,61,52,54,53,51,56,60,51,58,68,73,67,65,73,50,68,56,44,67,74,47,36,73,82,42,52,92,84,56,60,59,48,62,55,40,50,50,40,47,73,75,45,77,41,69,71,53,34,52,49,49,52,51,51,28,39,66,55,55,40,78,90,59,47,90,62,58,70,69,54,38,73,73,72,48,76,68,76,61,58,86,65,55,74,67,61,45,51,54,46,44,50,53,50,45,55,76,38,40,73,70,62,71,77,111

Mean predicted aligned error: 7.26 Å

pLDDT: mean 86.42, std 13.11, range [44.25, 98.44]

Secondary structure (DSSP, 8-state):
-HHHHHHHHHHHHHT---HHIIIIITTS-TTS-HHHHHHHHHHHH-SHHHHHHHHHHHHHS--GGG-SS-HHHHHHH-PPPPP-S-HHHHHHHHHHHHHHH-SGGG--

Sequence (108 aa):
MVKKAALFILFCTLLNASEFDKYCLNCHGGDFKFHVIMKKYTLKYSSEQRIKKAIFEYLKEPLSTKSILPSEYIQRFGIKEKSSLDDETLKRMIDIYYERFSFQSKLY

Radius of gyration: 17.45 Å; Cα contacts (8 Å, |Δi|>4): 65; chains: 1; bounding box: 41×51×30 Å

Foldseek 3Di:
DVVVVVVVVVVVVVPDDDVLCVQPCVPPPPPRPLLVQLVLLCVPQVDPVRSLVLQLVCQQPPDCVSDSDDPVCCVVPNIDDHDPDDSVSSSVSSVVSCCVRPPVVVPD